Protein AF-A0A9E1XEL6-F1 (afdb_monomer)

Foldseek 3Di:
DADPVPRRPDWAFDDADPNFTWIAHPVPRDIDTPPP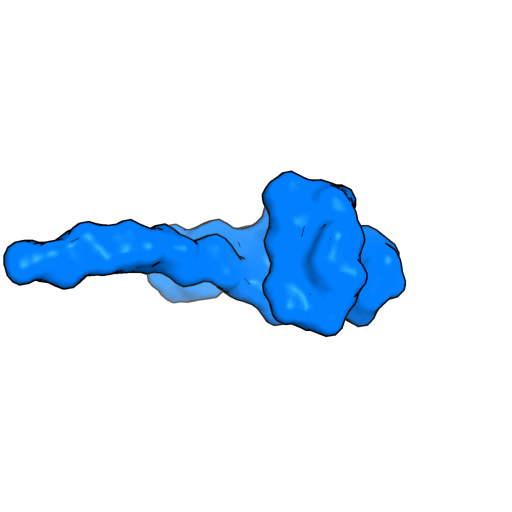VPPPD

Sequence (41 aa):
MQCPHCAHPDSIRYGTSRGVQRYRCQACRRIFQTLRRGKDP

Radius of gyration: 10.76 Å; Cα contacts (8 Å, |Δi|>4): 64; chains: 1; bounding box: 20×28×24 Å

Secondary structure (DSSP, 8-state):
---TTT--S-EEEEEEETTEEEEEETTT--EEE--------

Structure (mmCIF, N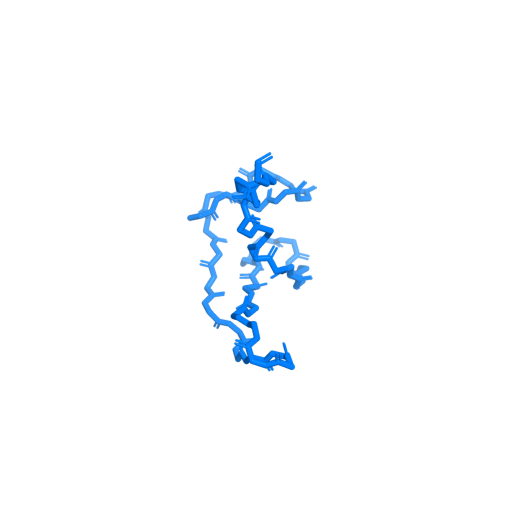/CA/C/O backbone):
data_AF-A0A9E1XEL6-F1
#
_entry.id   AF-A0A9E1XEL6-F1
#
loop_
_atom_site.group_PDB
_atom_site.id
_atom_site.type_symbol
_atom_site.label_atom_id
_atom_site.label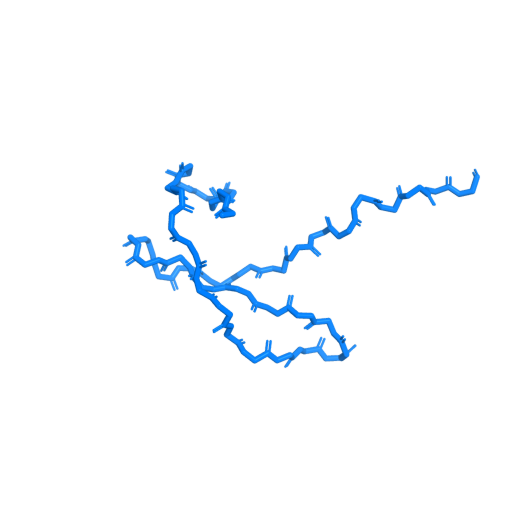_alt_id
_atom_site.label_comp_id
_atom_site.label_asym_id
_atom_site.label_entity_id
_atom_site.label_seq_id
_atom_site.pdbx_PDB_ins_code
_atom_site.Cartn_x
_atom_site.Cartn_y
_atom_site.Cartn_z
_atom_site.occupancy
_atom_site.B_iso_or_equiv
_atom_site.auth_seq_id
_atom_site.auth_comp_id
_atom_site.auth_asym_id
_atom_site.auth_atom_id
_atom_site.pdbx_PDB_model_num
ATOM 1 N N . MET A 1 1 ? 6.328 4.699 -4.548 1.00 71.19 1 MET A N 1
ATOM 2 C CA . MET A 1 1 ? 6.795 4.827 -3.147 1.00 71.19 1 MET A CA 1
ATOM 3 C C . MET A 1 1 ? 7.730 3.666 -2.915 1.00 71.19 1 MET A C 1
ATOM 5 O O . MET A 1 1 ? 7.310 2.530 -3.070 1.00 71.19 1 MET A O 1
ATOM 9 N N . GLN A 1 2 ? 8.999 3.936 -2.629 1.00 86.56 2 GLN A N 1
ATOM 10 C CA . GLN A 1 2 ? 9.984 2.865 -2.598 1.00 86.56 2 GLN A CA 1
ATOM 11 C C . GLN A 1 2 ? 9.813 1.993 -1.346 1.00 86.56 2 GLN A C 1
ATOM 13 O O . GLN A 1 2 ? 9.635 2.506 -0.240 1.00 86.56 2 GLN A O 1
ATOM 18 N N . CYS A 1 3 ? 9.838 0.671 -1.517 1.00 90.12 3 CYS A N 1
ATOM 19 C CA . CYS A 1 3 ? 9.766 -0.259 -0.401 1.00 90.12 3 CYS A CA 1
ATOM 20 C C . CYS A 1 3 ? 11.052 -0.193 0.439 1.00 90.12 3 CYS A C 1
ATOM 22 O O . CYS A 1 3 ? 12.123 -0.466 -0.098 1.00 90.12 3 CYS A O 1
ATOM 24 N N . PRO A 1 4 ? 10.979 0.053 1.760 1.00 90.19 4 PRO A N 1
ATOM 25 C CA . PRO A 1 4 ? 12.153 0.146 2.626 1.00 90.19 4 PRO A CA 1
ATOM 26 C C . PRO A 1 4 ? 12.836 -1.207 2.850 1.00 90.19 4 PRO A C 1
ATOM 28 O O . PRO A 1 4 ? 13.907 -1.263 3.437 1.00 90.19 4 PRO A O 1
ATOM 31 N N . HIS A 1 5 ? 12.217 -2.311 2.424 1.00 91.06 5 HIS A N 1
ATOM 32 C CA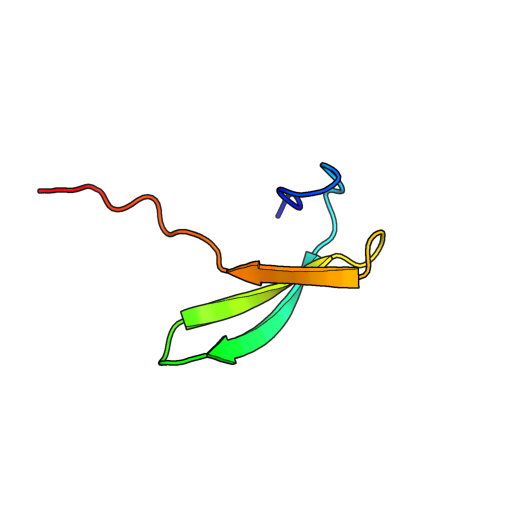 . HIS A 1 5 ? 12.757 -3.652 2.630 1.00 91.06 5 HIS A CA 1
ATOM 33 C C . HIS A 1 5 ? 13.5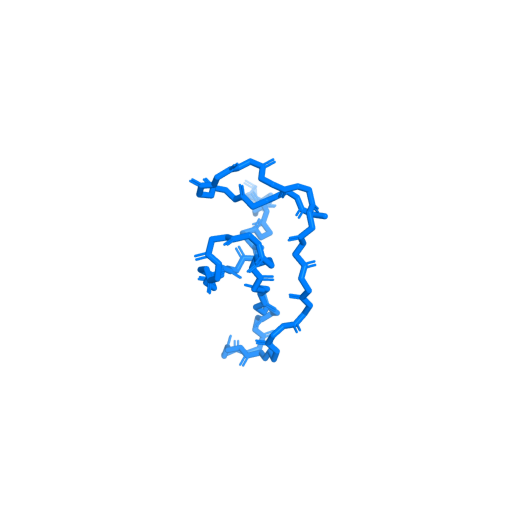19 -4.204 1.428 1.00 91.06 5 HIS A C 1
ATOM 35 O O . HIS A 1 5 ? 14.365 -5.069 1.609 1.00 91.06 5 HIS A O 1
ATOM 41 N N . CYS A 1 6 ? 13.184 -3.772 0.213 1.00 92.69 6 CYS A N 1
ATOM 42 C CA . CYS A 1 6 ? 13.780 -4.312 -1.012 1.00 92.69 6 CYS A CA 1
ATOM 43 C C . CYS A 1 6 ? 14.060 -3.248 -2.079 1.00 92.69 6 CYS A C 1
ATOM 45 O O . CYS A 1 6 ? 14.343 -3.601 -3.216 1.00 92.69 6 CYS A O 1
ATOM 47 N N . ALA A 1 7 ? 13.910 -1.963 -1.746 1.00 90.44 7 ALA A N 1
ATOM 48 C CA . ALA A 1 7 ? 14.080 -0.825 -2.649 1.00 90.44 7 ALA A CA 1
ATOM 49 C C . ALA A 1 7 ? 13.200 -0.840 -3.922 1.00 90.44 7 ALA A C 1
ATOM 51 O O . ALA A 1 7 ? 13.376 -0.008 -4.811 1.00 90.44 7 ALA A O 1
ATOM 52 N N . HIS A 1 8 ? 12.209 -1.733 -4.011 1.00 91.38 8 HIS A N 1
ATOM 53 C CA . HIS A 1 8 ? 11.317 -1.802 -5.167 1.00 91.38 8 HIS A CA 1
ATOM 54 C C . HIS A 1 8 ? 10.422 -0.549 -5.240 1.00 91.38 8 HIS A C 1
ATOM 56 O O . HIS A 1 8 ? 9.830 -0.185 -4.215 1.00 91.38 8 HIS A O 1
ATOM 62 N N . PRO A 1 9 ? 10.292 0.117 -6.403 1.00 90.19 9 PRO A N 1
ATOM 63 C CA . PRO A 1 9 ? 9.560 1.384 -6.528 1.00 90.19 9 PRO A CA 1
ATOM 64 C C . PRO A 1 9 ? 8.034 1.229 -6.411 1.00 90.19 9 PRO A C 1
ATOM 66 O O . PRO A 1 9 ? 7.350 2.186 -6.021 1.00 90.19 9 PRO A O 1
ATOM 69 N N . ASP A 1 10 ? 7.521 0.024 -6.684 1.00 89.62 10 ASP A N 1
ATOM 70 C CA . ASP A 1 10 ? 6.087 -0.267 -6.654 1.00 89.62 10 ASP A CA 1
ATOM 71 C C . ASP A 1 10 ? 5.605 -0.798 -5.307 1.00 89.62 10 ASP A C 1
ATOM 73 O O . ASP A 1 10 ? 5.838 -1.949 -4.903 1.00 89.62 10 ASP A O 1
ATOM 77 N N . SER A 1 11 ? 4.853 0.064 -4.632 1.00 91.38 11 SER A N 1
ATOM 78 C CA . SER A 1 11 ? 4.053 -0.269 -3.464 1.00 91.38 11 SER A CA 1
ATOM 79 C C . SER A 1 11 ? 2.645 0.289 -3.623 1.00 91.38 11 SER A C 1
ATOM 81 O O . SER A 1 11 ? 2.480 1.468 -3.939 1.00 91.38 11 SER A O 1
ATOM 83 N N . ILE A 1 12 ? 1.642 -0.528 -3.325 1.00 92.44 12 ILE A N 1
ATOM 84 C CA . ILE A 1 12 ? 0.224 -0.164 -3.391 1.00 92.44 12 ILE A CA 1
ATOM 85 C C . ILE A 1 12 ? -0.325 0.146 -1.998 1.00 92.44 12 ILE A C 1
ATOM 87 O O . ILE A 1 12 ? 0.213 -0.327 -0.994 1.00 92.44 12 ILE A O 1
ATOM 91 N N . ARG A 1 13 ? -1.414 0.918 -1.917 1.00 92.50 13 ARG A N 1
ATOM 92 C CA . ARG A 1 13 ? -2.134 1.141 -0.653 1.00 92.50 13 ARG A CA 1
ATOM 93 C C . ARG A 1 13 ? -2.728 -0.177 -0.154 1.00 92.50 13 ARG A C 1
ATOM 95 O O . ARG A 1 13 ? -3.317 -0.926 -0.925 1.00 92.50 13 ARG A O 1
ATOM 102 N N . TYR A 1 14 ? -2.571 -0.451 1.136 1.00 92.94 14 TYR A N 1
ATOM 103 C CA . TYR A 1 14 ? -3.016 -1.688 1.777 1.00 92.94 14 TYR A CA 1
ATOM 104 C C . TYR A 1 14 ? -3.755 -1.381 3.084 1.00 92.94 14 TYR A C 1
ATOM 106 O O . TYR A 1 14 ? -3.290 -1.702 4.176 1.00 92.94 14 TYR A O 1
ATOM 114 N N . GLY A 1 15 ? -4.890 -0.692 2.962 1.00 91.88 15 GLY A N 1
ATOM 115 C CA . GLY A 1 15 ? -5.722 -0.302 4.101 1.00 91.88 15 GLY A CA 1
ATOM 116 C C . GLY A 1 15 ? -5.025 0.631 5.098 1.00 91.88 15 GLY A C 1
ATOM 117 O O . GLY A 1 15 ? -3.950 1.181 4.844 1.00 91.88 15 GLY A O 1
ATOM 118 N N . THR A 1 16 ? -5.655 0.821 6.251 1.00 90.81 16 THR A N 1
ATOM 119 C CA . THR A 1 16 ? -5.151 1.667 7.336 1.00 90.81 16 THR A CA 1
ATOM 120 C C . THR A 1 16 ? -4.988 0.852 8.619 1.00 90.81 16 THR A C 1
ATOM 122 O O . THR A 1 16 ? -5.620 -0.185 8.805 1.00 90.81 16 THR A O 1
ATOM 125 N N . SER A 1 17 ? -4.098 1.287 9.507 1.00 86.94 17 SER A N 1
ATOM 126 C CA . SER A 1 17 ? -3.935 0.725 10.850 1.00 86.94 17 SER A CA 1
ATOM 127 C C . SER A 1 17 ? -3.807 1.862 11.842 1.00 86.94 17 SER A C 1
ATOM 129 O O . SER A 1 17 ? -2.916 2.692 11.695 1.00 86.94 17 SER A O 1
ATOM 131 N N . ARG A 1 18 ? -4.698 1.912 12.841 1.00 88.69 18 ARG A N 1
ATOM 132 C CA . ARG A 1 18 ? -4.747 2.998 13.840 1.00 88.69 18 ARG A CA 1
ATOM 133 C C . ARG A 1 18 ? -4.749 4.398 13.192 1.00 88.69 18 ARG A C 1
ATOM 135 O O . ARG A 1 18 ? -4.054 5.297 13.643 1.00 88.69 18 ARG A O 1
ATOM 142 N N . GLY A 1 19 ? -5.471 4.551 12.078 1.00 87.94 19 GLY A N 1
ATOM 143 C CA . GLY A 1 19 ? -5.535 5.801 11.306 1.00 87.94 19 GLY A CA 1
ATOM 144 C C . GLY A 1 19 ? -4.343 6.071 10.374 1.00 87.94 19 GLY A C 1
ATOM 145 O O . GLY A 1 19 ? -4.379 7.028 9.607 1.00 87.94 19 GLY A O 1
ATOM 146 N N . VAL A 1 20 ? -3.308 5.225 10.371 1.00 88.12 20 VAL A N 1
ATOM 147 C CA . VAL A 1 20 ? -2.125 5.382 9.512 1.00 88.12 20 VAL A CA 1
ATOM 148 C C . VAL A 1 20 ? -2.265 4.548 8.239 1.00 88.12 20 VAL A C 1
ATOM 150 O O . VAL A 1 20 ? -2.598 3.363 8.289 1.00 88.12 20 VAL A O 1
ATOM 153 N N . GLN A 1 21 ? -1.978 5.147 7.082 1.00 90.62 21 GLN A N 1
ATOM 154 C CA . GLN A 1 21 ? -1.962 4.443 5.798 1.00 90.62 21 GLN A CA 1
A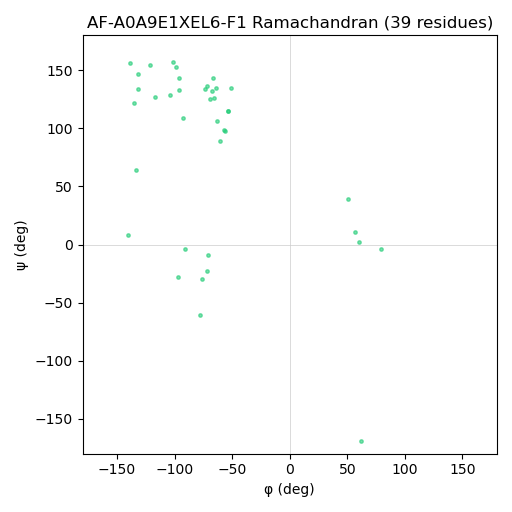TOM 155 C C . GLN A 1 21 ? -0.838 3.396 5.761 1.00 90.62 21 GLN A C 1
ATOM 157 O O . GLN A 1 21 ? 0.341 3.710 5.947 1.00 90.62 21 GLN A O 1
ATOM 162 N N . ARG A 1 22 ? -1.207 2.149 5.456 1.00 92.38 22 A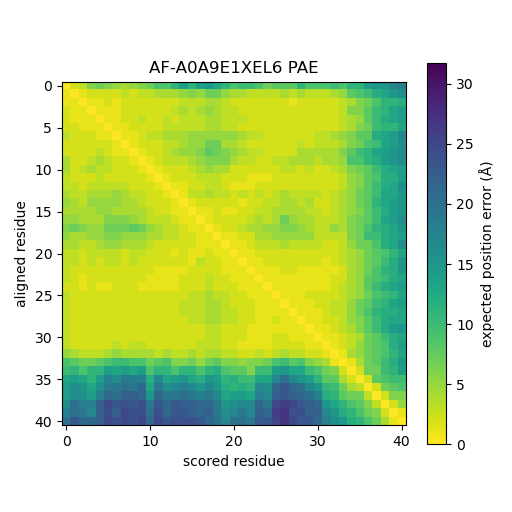RG A N 1
ATOM 163 C CA . ARG A 1 22 ? -0.269 1.055 5.186 1.00 92.3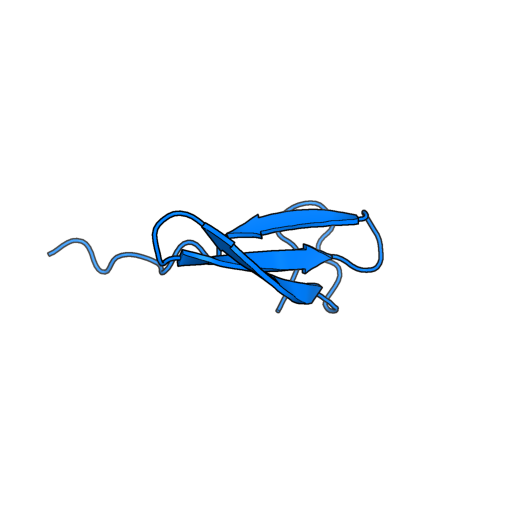8 22 ARG A CA 1
ATOM 164 C C . ARG A 1 22 ? -0.103 0.858 3.691 1.00 92.38 22 ARG A C 1
ATOM 166 O O . ARG A 1 22 ? -1.011 1.126 2.905 1.00 92.38 22 ARG A O 1
ATOM 173 N N . TYR A 1 23 ? 1.052 0.347 3.309 1.00 92.44 23 TYR A N 1
ATOM 174 C CA . TYR A 1 23 ? 1.399 0.051 1.932 1.00 92.44 23 TYR A CA 1
ATOM 175 C C . TYR A 1 23 ? 1.969 -1.351 1.840 1.00 92.44 23 TYR A C 1
ATOM 177 O O . TYR A 1 23 ? 2.634 -1.822 2.761 1.00 92.44 23 TYR A O 1
ATOM 185 N N . ARG A 1 24 ? 1.711 -2.020 0.722 1.00 93.44 24 ARG A N 1
ATOM 186 C CA . ARG A 1 24 ? 2.229 -3.351 0.424 1.00 93.44 24 ARG A CA 1
ATOM 187 C C . ARG A 1 24 ? 3.121 -3.275 -0.802 1.00 93.44 24 ARG A C 1
ATOM 189 O O . ARG A 1 24 ? 2.705 -2.764 -1.838 1.00 93.44 24 ARG A O 1
ATOM 196 N N . CYS A 1 25 ? 4.342 -3.785 -0.688 1.00 94.81 25 CYS A N 1
ATOM 197 C CA . CYS A 1 25 ? 5.232 -3.918 -1.837 1.00 94.81 25 CYS A CA 1
ATOM 198 C C . CYS A 1 25 ? 4.737 -5.031 -2.762 1.00 94.81 25 CYS A C 1
ATOM 200 O O . CYS A 1 25 ? 4.383 -6.104 -2.276 1.00 94.81 25 CYS A O 1
ATOM 202 N N . GLN A 1 26 ? 4.743 -4.808 -4.076 1.00 93.81 26 GLN A N 1
ATOM 203 C CA . GLN A 1 26 ? 4.349 -5.856 -5.022 1.00 93.81 26 GLN A CA 1
ATOM 204 C C . GLN A 1 26 ? 5.433 -6.924 -5.225 1.00 93.81 26 GLN A C 1
ATOM 206 O O . GLN A 1 26 ? 5.091 -8.087 -5.405 1.00 93.81 26 GLN A O 1
ATOM 211 N N . ALA A 1 27 ? 6.716 -6.574 -5.084 1.00 94.56 27 ALA A N 1
ATOM 212 C CA . ALA A 1 27 ? 7.817 -7.528 -5.226 1.00 94.56 27 ALA A CA 1
ATOM 213 C C . ALA A 1 27 ? 7.995 -8.422 -3.988 1.00 94.56 27 ALA A C 1
ATOM 215 O O . ALA A 1 27 ? 7.840 -9.638 -4.056 1.00 94.56 27 ALA A O 1
ATOM 216 N N . CYS A 1 28 ? 8.281 -7.836 -2.820 1.00 94.88 28 CYS A N 1
ATOM 217 C CA . CYS A 1 28 ? 8.573 -8.619 -1.610 1.00 94.88 28 CYS A CA 1
ATOM 218 C C . CYS A 1 28 ? 7.334 -8.935 -0.758 1.00 94.88 28 CYS A C 1
ATOM 220 O O . CYS A 1 28 ? 7.443 -9.615 0.261 1.00 94.88 28 CYS A O 1
ATOM 222 N N . ARG A 1 29 ? 6.155 -8.413 -1.131 1.00 94.12 29 ARG A N 1
ATOM 223 C CA . ARG A 1 29 ? 4.863 -8.591 -0.437 1.00 94.12 29 ARG A CA 1
ATOM 224 C C . ARG A 1 29 ? 4.809 -8.099 1.013 1.00 94.12 29 ARG A C 1
ATOM 226 O O . ARG A 1 29 ? 3.748 -8.214 1.629 1.00 94.12 29 ARG A O 1
ATOM 233 N N . ARG A 1 30 ? 5.888 -7.509 1.543 1.00 93.38 30 ARG A N 1
ATOM 234 C CA . ARG A 1 30 ? 5.927 -6.921 2.888 1.00 93.38 30 ARG A CA 1
ATOM 235 C C . ARG A 1 30 ? 5.017 -5.704 2.978 1.00 93.38 30 ARG A C 1
ATOM 237 O O . ARG A 1 30 ? 4.902 -4.917 2.034 1.00 93.38 30 ARG A O 1
ATOM 244 N N . ILE A 1 31 ? 4.393 -5.563 4.142 1.00 92.88 31 ILE A N 1
ATOM 245 C CA . ILE A 1 31 ? 3.515 -4.447 4.474 1.00 92.88 31 ILE A CA 1
ATOM 246 C C . ILE A 1 31 ? 4.277 -3.501 5.394 1.00 92.88 31 ILE A C 1
ATOM 248 O O . ILE A 1 31 ? 4.802 -3.924 6.418 1.00 92.88 31 ILE A O 1
ATOM 252 N N . PHE A 1 32 ? 4.293 -2.223 5.051 1.00 89.75 32 PHE A N 1
ATOM 253 C CA . PHE A 1 32 ? 5.000 -1.188 5.787 1.00 89.75 32 PHE A CA 1
ATOM 254 C C . PHE A 1 32 ? 4.142 0.071 5.873 1.00 89.75 32 PHE A C 1
ATOM 256 O O . PHE A 1 32 ? 3.225 0.286 5.081 1.00 89.75 32 PHE A O 1
ATOM 263 N N . GLN A 1 33 ? 4.400 0.888 6.884 1.00 89.00 33 GLN A N 1
ATOM 264 C CA . GLN A 1 33 ? 3.769 2.195 7.025 1.00 89.00 33 GLN A CA 1
ATOM 265 C C . GLN A 1 33 ? 4.723 3.229 6.445 1.00 89.00 33 GLN A C 1
ATOM 267 O O . GLN A 1 33 ? 5.939 3.104 6.603 1.00 89.00 33 GLN A O 1
ATOM 272 N N . THR A 1 34 ? 4.194 4.261 5.788 1.00 75.12 34 THR A N 1
ATOM 273 C CA . THR A 1 34 ? 4.989 5.477 5.623 1.00 75.12 34 THR A CA 1
ATOM 274 C C . THR A 1 34 ? 5.222 6.003 7.026 1.00 75.12 34 THR A C 1
ATOM 276 O O . THR A 1 34 ? 4.287 6.519 7.640 1.00 75.12 34 THR A O 1
ATOM 279 N N . LEU A 1 35 ? 6.443 5.864 7.541 1.00 67.06 35 LEU A N 1
ATOM 280 C CA . LEU A 1 35 ? 6.908 6.766 8.577 1.00 67.06 35 LEU A CA 1
ATOM 281 C C . LEU A 1 35 ? 6.779 8.142 7.931 1.00 67.06 35 LEU A C 1
ATOM 283 O O . LEU A 1 35 ? 7.592 8.510 7.082 1.00 67.06 35 LEU A O 1
ATOM 287 N N . ARG A 1 36 ? 5.695 8.873 8.228 1.00 58.00 36 ARG A N 1
ATOM 288 C CA . ARG A 1 36 ? 5.752 10.317 8.047 1.00 58.00 36 ARG A CA 1
ATOM 289 C C . ARG A 1 36 ? 6.981 10.684 8.849 1.00 58.00 36 ARG A C 1
ATOM 291 O O . ARG A 1 36 ? 7.019 10.377 10.037 1.00 58.00 36 ARG A O 1
ATOM 298 N N . ARG A 1 37 ? 8.020 11.170 8.167 1.00 53.34 37 ARG A N 1
ATOM 299 C CA . ARG A 1 37 ? 9.185 11.741 8.822 1.00 53.34 37 ARG A CA 1
ATOM 300 C C . ARG A 1 37 ? 8.566 12.829 9.683 1.00 53.34 37 ARG A C 1
ATOM 302 O O . ARG A 1 37 ? 8.103 13.834 9.145 1.00 53.34 37 ARG A O 1
ATOM 309 N N . GLY A 1 38 ? 8.355 12.516 10.960 1.00 46.06 38 GLY A N 1
ATOM 310 C CA . GLY A 1 38 ? 7.948 13.497 11.930 1.00 46.06 38 GLY A CA 1
ATOM 311 C C . GLY A 1 38 ? 9.004 14.562 11.775 1.00 46.06 38 GLY A C 1
ATOM 312 O O . GLY A 1 38 ? 10.191 14.294 11.953 1.00 46.06 38 GLY A O 1
ATOM 313 N N . LYS A 1 39 ? 8.582 15.734 11.322 1.00 45.41 39 LYS A N 1
ATOM 314 C CA . LYS A 1 39 ? 9.197 16.931 11.840 1.00 45.41 39 LYS A CA 1
ATOM 315 C C . LYS A 1 39 ? 8.879 16.843 13.334 1.00 45.41 39 LYS A C 1
ATOM 317 O O . LYS A 1 39 ? 7.754 17.127 13.734 1.00 45.41 39 LYS A O 1
ATOM 322 N N . ASP A 1 40 ? 9.782 16.196 14.065 1.00 42.09 40 ASP A N 1
ATOM 323 C CA . ASP A 1 40 ? 9.890 16.348 15.508 1.00 42.09 40 ASP A CA 1
ATOM 324 C C . ASP A 1 40 ? 9.961 17.868 15.757 1.00 42.09 40 ASP A C 1
ATOM 326 O O . ASP A 1 40 ? 10.570 18.552 14.919 1.00 42.09 40 ASP A O 1
ATOM 330 N N . PRO A 1 41 ? 9.218 18.410 16.739 1.00 50.66 41 PRO A N 1
ATOM 331 C CA . PRO A 1 41 ? 9.084 19.853 16.937 1.00 50.66 41 PRO A CA 1
ATOM 332 C C . PRO A 1 41 ? 10.426 20.593 16.999 1.00 50.66 41 PRO A C 1
ATOM 334 O O . PRO A 1 41 ? 11.396 20.039 17.558 1.00 50.66 41 PRO A O 1
#

Nearest PDB structures (foldseek):
  6fyx-assembly1_m  TM=7.782E-01  e=3.991E-01  Saccharomyces cerevisiae S288C
  8qsz-assembly1_I  TM=7.996E-01  e=7.299E-01  Schizosaccharomyces pombe
  7eu1-assembly1_I  TM=6.161E-01  e=2.611E+0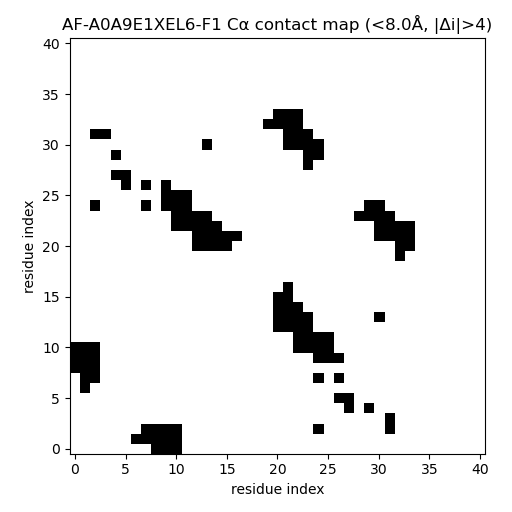0  Arabidopsis thaliana

pLDDT: mean 83.68, std 15.47, range [42.09, 94.88]

Mean predicted aligned error: 5.9 Å

Solvent-accessible surface area (backbone atoms only — not comparable to full-atom values): 2639 Å² total; per-residue (Å²): 88,64,30,93,85,74,66,42,57,57,44,45,85,54,63,67,57,97,88,39,61,25,29,27,25,73,84,83,61,52,72,47,61,73,74,70,78,68,79,69,133